Protein AF-A0A5D4IGH5-F1 (afdb_monomer_lite)

Sequence (115 aa):
LGPATPPHRRIPALLDAVLCFKLDNRHLALALEDTGDAGPYRAEHYERWHRVLRDMLDRIDGRTDSAFAAHALLAATRADLVEHLITRQGMSHEEIRAQLARYAVQVIGSGTPDV

Organism: NCBI:txid66428

pLDDT: mean 86.44, std 13.27, range [48.31, 97.81]

Radius of gyration: 14.43 Å; chains: 1; bounding box: 32×30×40 Å

Structure (mmCIF, N/CA/C/O backbone):
data_AF-A0A5D4IGH5-F1
#
_entry.id   AF-A0A5D4IGH5-F1
#
loop_
_atom_site.group_PDB
_atom_site.id
_atom_site.type_symbol
_atom_site.label_atom_id
_atom_site.label_alt_id
_atom_site.label_comp_id
_atom_site.label_asym_id
_atom_site.label_entity_id
_atom_site.label_seq_id
_atom_site.pdbx_PDB_ins_code
_atom_site.Cartn_x
_atom_site.Cartn_y
_atom_site.Cartn_z
_atom_site.occupancy
_atom_site.B_iso_or_equiv
_atom_site.auth_seq_id
_atom_site.auth_comp_id
_atom_site.auth_asym_id
_atom_site.auth_atom_id
_atom_site.pdbx_PDB_model_num
ATOM 1 N N . LEU A 1 1 ? 6.261 -16.498 -1.622 1.00 64.38 1 LEU A N 1
ATOM 2 C CA . LEU A 1 1 ? 6.987 -15.205 -1.725 1.00 64.38 1 LEU A CA 1
ATOM 3 C C . LEU A 1 1 ? 8.507 -15.414 -1.839 1.00 64.38 1 LEU A C 1
ATOM 5 O O . LEU A 1 1 ? 9.281 -14.701 -1.209 1.00 64.38 1 LEU A O 1
ATOM 9 N N . GLY A 1 2 ? 8.953 -16.408 -2.617 1.00 69.31 2 GLY A N 1
ATOM 10 C CA . GLY A 1 2 ? 10.375 -16.758 -2.692 1.00 69.31 2 GLY A CA 1
ATOM 11 C C . GLY A 1 2 ? 11.178 -15.784 -3.564 1.00 69.31 2 GLY A C 1
ATOM 12 O O . GLY A 1 2 ? 10.590 -15.043 -4.355 1.00 69.31 2 GLY A O 1
ATOM 13 N N . PRO A 1 3 ? 12.520 -15.801 -3.476 1.00 69.50 3 PRO A N 1
ATOM 14 C CA . PRO A 1 3 ? 13.385 -14.911 -4.250 1.00 69.50 3 PRO A CA 1
ATOM 15 C C . PRO A 1 3 ? 13.258 -15.071 -5.773 1.00 69.50 3 PRO A C 1
ATOM 17 O O . PRO A 1 3 ? 13.497 -14.108 -6.494 1.00 69.50 3 PRO A O 1
ATOM 20 N N . ALA A 1 4 ? 12.830 -16.247 -6.245 1.00 76.69 4 ALA A N 1
ATOM 21 C CA . ALA A 1 4 ? 12.619 -16.560 -7.660 1.00 76.69 4 ALA A CA 1
ATOM 22 C C . ALA A 1 4 ? 11.226 -16.168 -8.200 1.00 76.69 4 ALA A C 1
ATOM 24 O O . ALA A 1 4 ? 10.956 -16.333 -9.385 1.00 76.69 4 ALA A O 1
ATOM 25 N N . THR A 1 5 ? 10.309 -15.681 -7.353 1.00 82.94 5 THR A N 1
ATOM 26 C CA . THR A 1 5 ? 8.994 -15.225 -7.827 1.00 82.94 5 THR A CA 1
ATOM 27 C C . THR A 1 5 ? 9.155 -13.931 -8.635 1.00 82.94 5 THR A C 1
ATOM 29 O O . THR A 1 5 ? 9.784 -13.000 -8.124 1.00 82.94 5 THR A O 1
ATOM 32 N N . PRO A 1 6 ? 8.568 -13.826 -9.845 1.00 87.00 6 PRO A N 1
ATOM 33 C CA . PRO A 1 6 ? 8.663 -12.615 -10.653 1.00 87.00 6 PRO A CA 1
ATOM 34 C C . PRO A 1 6 ? 8.201 -11.357 -9.895 1.00 87.00 6 PRO A C 1
ATOM 36 O O . PRO A 1 6 ? 7.209 -11.444 -9.157 1.00 87.00 6 PRO A O 1
ATOM 39 N N . PRO A 1 7 ? 8.840 -10.185 -10.095 1.00 85.88 7 PRO A N 1
ATOM 40 C CA . PRO A 1 7 ? 8.494 -8.946 -9.389 1.00 85.88 7 PRO A CA 1
ATOM 41 C C . PRO A 1 7 ? 7.005 -8.594 -9.468 1.00 85.88 7 PRO A C 1
ATOM 43 O O . PRO A 1 7 ? 6.393 -8.274 -8.450 1.00 85.88 7 PRO A O 1
ATOM 46 N N . HIS A 1 8 ? 6.395 -8.788 -10.643 1.00 88.19 8 HIS A N 1
ATOM 47 C CA . HIS A 1 8 ? 4.978 -8.511 -10.894 1.00 88.19 8 HIS A CA 1
ATOM 48 C C . HIS A 1 8 ? 4.008 -9.342 -10.037 1.00 88.19 8 HIS A C 1
ATOM 50 O O . HIS A 1 8 ? 2.881 -8.919 -9.811 1.00 88.19 8 HIS A O 1
ATOM 56 N N . ARG A 1 9 ? 4.425 -10.514 -9.533 1.00 89.62 9 ARG A N 1
ATOM 57 C CA . ARG A 1 9 ? 3.638 -11.305 -8.564 1.00 89.62 9 ARG A CA 1
ATOM 58 C C . ARG A 1 9 ? 4.090 -11.068 -7.135 1.00 89.62 9 ARG A C 1
ATOM 60 O O . ARG A 1 9 ? 3.283 -11.116 -6.212 1.00 89.62 9 ARG A O 1
ATOM 67 N N . ARG A 1 10 ? 5.390 -10.848 -6.942 1.00 92.12 10 ARG A N 1
ATOM 68 C CA . ARG A 1 10 ? 5.988 -10.748 -5.614 1.00 92.12 10 ARG A CA 1
ATOM 69 C C . ARG A 1 10 ? 5.613 -9.451 -4.908 1.00 92.12 10 ARG A C 1
ATOM 71 O O . ARG A 1 10 ? 5.317 -9.506 -3.720 1.00 92.12 10 ARG A O 1
ATOM 78 N N . ILE A 1 11 ? 5.604 -8.325 -5.621 1.00 93.19 11 ILE A N 1
ATOM 79 C CA . ILE A 1 11 ? 5.288 -7.016 -5.039 1.00 93.19 11 ILE A CA 1
ATOM 80 C C . ILE A 1 11 ? 3.827 -6.969 -4.557 1.00 93.19 11 ILE A C 1
ATOM 82 O O . ILE A 1 11 ? 3.639 -6.712 -3.369 1.00 93.19 11 ILE A O 1
ATOM 86 N N . PRO A 1 12 ? 2.796 -7.298 -5.370 1.00 93.88 12 PRO A N 1
ATOM 87 C CA . PRO A 1 12 ? 1.413 -7.269 -4.889 1.00 93.88 12 PRO A CA 1
ATOM 88 C C . PRO A 1 12 ? 1.172 -8.237 -3.729 1.00 93.88 12 PRO A C 1
ATOM 90 O O . PRO A 1 12 ? 0.510 -7.883 -2.762 1.00 93.88 12 PRO A O 1
ATOM 93 N N . ALA A 1 13 ? 1.759 -9.435 -3.782 1.00 93.19 13 ALA A N 1
ATOM 94 C CA . ALA A 1 13 ? 1.597 -10.420 -2.719 1.00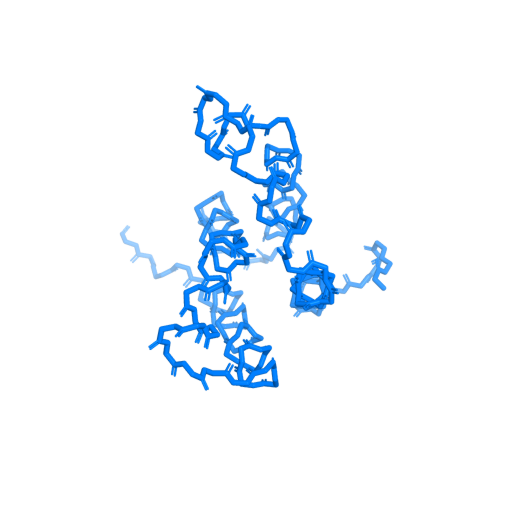 93.19 13 ALA A CA 1
ATOM 95 C C . ALA A 1 13 ? 2.310 -10.015 -1.413 1.00 93.19 13 ALA A C 1
ATOM 97 O O . ALA A 1 13 ? 1.837 -10.348 -0.329 1.00 93.19 13 ALA A O 1
ATOM 98 N N . LEU A 1 14 ? 3.429 -9.284 -1.491 1.00 93.62 14 LEU A N 1
ATOM 99 C CA . LEU A 1 14 ? 4.062 -8.701 -0.307 1.00 93.62 14 LEU A CA 1
ATOM 100 C C . LEU A 1 14 ? 3.183 -7.604 0.304 1.00 93.62 14 LEU A C 1
ATOM 102 O O . LEU A 1 14 ? 2.993 -7.587 1.517 1.00 93.62 14 LEU A O 1
ATOM 106 N N . LEU A 1 15 ? 2.656 -6.702 -0.526 1.00 95.69 15 LEU A N 1
ATOM 107 C CA . LEU A 1 15 ? 1.792 -5.611 -0.076 1.00 95.69 15 LEU A CA 1
ATOM 108 C C . LEU A 1 15 ? 0.500 -6.143 0.552 1.00 95.69 15 LEU A C 1
ATOM 110 O O . LEU A 1 15 ? 0.095 -5.644 1.597 1.00 95.69 15 LEU A O 1
ATOM 114 N N . ASP A 1 16 ? -0.093 -7.191 -0.025 1.00 95.94 16 ASP A N 1
ATOM 115 C CA . ASP A 1 16 ? -1.254 -7.872 0.555 1.00 95.94 16 ASP A CA 1
ATOM 116 C C . ASP A 1 16 ? -0.924 -8.482 1.923 1.00 95.94 16 ASP A C 1
ATOM 118 O O . ASP A 1 16 ? -1.690 -8.306 2.864 1.00 95.94 16 ASP A O 1
ATOM 122 N N . ALA A 1 17 ? 0.240 -9.121 2.080 1.00 94.81 17 ALA A N 1
ATOM 123 C CA . ALA A 1 17 ? 0.658 -9.680 3.366 1.00 94.81 17 ALA A CA 1
ATOM 124 C C . ALA A 1 17 ? 0.873 -8.594 4.437 1.00 94.81 17 ALA A C 1
ATOM 126 O O . ALA A 1 17 ? 0.437 -8.756 5.578 1.00 94.81 17 ALA A O 1
ATOM 127 N N . VAL A 1 18 ? 1.510 -7.474 4.071 1.00 93.19 18 VAL A N 1
ATOM 128 C CA . VAL A 1 18 ? 1.683 -6.314 4.963 1.00 93.19 18 VAL A CA 1
ATOM 129 C C . VAL A 1 18 ? 0.327 -5.728 5.349 1.00 93.19 18 VAL A C 1
ATOM 131 O O . VAL A 1 18 ? 0.096 -5.445 6.524 1.00 93.19 18 VAL A O 1
ATOM 134 N N . LEU A 1 19 ? -0.580 -5.568 4.384 1.00 95.50 19 LEU A N 1
ATOM 135 C CA . LEU A 1 19 ? -1.914 -5.044 4.640 1.00 95.50 19 LEU A CA 1
ATOM 136 C C . LEU A 1 19 ? -2.724 -5.987 5.537 1.00 95.50 19 LEU A C 1
ATOM 138 O O . LEU A 1 19 ? -3.294 -5.518 6.514 1.00 95.50 19 LEU A O 1
ATOM 142 N N . CYS A 1 20 ? -2.738 -7.296 5.266 1.00 95.88 20 CYS A N 1
ATOM 143 C CA . CYS A 1 20 ? -3.429 -8.280 6.107 1.00 95.88 20 CYS A CA 1
ATOM 144 C C . CYS A 1 20 ? -2.938 -8.208 7.554 1.00 95.88 20 CYS A C 1
ATOM 146 O O . CYS A 1 20 ? -3.748 -8.063 8.462 1.00 95.88 20 CYS A O 1
ATOM 148 N N . PHE A 1 21 ? -1.618 -8.182 7.767 1.00 93.12 21 PHE A N 1
ATOM 149 C CA . PHE A 1 21 ? -1.056 -8.029 9.109 1.00 93.12 21 PHE A CA 1
ATOM 150 C C . PHE A 1 21 ? -1.583 -6.775 9.824 1.00 93.12 21 PHE A C 1
ATOM 152 O O . PHE A 1 21 ? -1.928 -6.843 11.004 1.00 93.12 21 PHE A O 1
ATOM 159 N N . LYS A 1 22 ? -1.671 -5.640 9.119 1.00 93.25 22 LYS A N 1
ATOM 160 C CA . LYS A 1 22 ? -2.179 -4.377 9.676 1.00 93.25 22 LYS A CA 1
ATOM 161 C C . LYS A 1 22 ? -3.677 -4.417 9.947 1.00 93.25 22 LYS A C 1
ATOM 163 O O . LYS A 1 22 ? -4.102 -3.908 10.974 1.00 93.25 22 LYS A O 1
ATOM 168 N N . LEU A 1 23 ? -4.463 -5.030 9.067 1.00 93.56 23 LEU A N 1
ATOM 169 C CA . LEU A 1 23 ? -5.902 -5.215 9.263 1.00 93.56 23 LEU A CA 1
ATOM 170 C C . LEU A 1 23 ? -6.183 -6.108 10.480 1.00 93.56 23 LEU A C 1
ATOM 172 O O . LEU A 1 23 ? -7.037 -5.775 11.299 1.00 93.56 23 LEU A O 1
ATOM 176 N N . ASP A 1 24 ? -5.410 -7.182 10.643 1.00 94.44 24 ASP A N 1
ATOM 177 C CA . ASP A 1 24 ? -5.547 -8.130 11.753 1.00 94.44 24 ASP A CA 1
ATOM 178 C C . ASP A 1 24 ? -5.046 -7.550 13.089 1.00 94.44 24 ASP A C 1
ATOM 180 O O . ASP A 1 24 ? -5.516 -7.938 14.156 1.00 94.44 24 ASP A O 1
ATOM 184 N N . ASN A 1 25 ? -4.103 -6.598 13.050 1.00 92.50 25 ASN A N 1
ATOM 185 C CA . ASN A 1 25 ? -3.438 -6.028 14.231 1.00 92.50 25 ASN A CA 1
ATOM 186 C C . ASN A 1 25 ? -3.540 -4.496 14.285 1.00 92.50 25 ASN A C 1
ATOM 188 O O . ASN A 1 25 ? -2.598 -3.813 14.687 1.00 92.50 25 ASN A O 1
ATOM 192 N N . ARG A 1 26 ? -4.687 -3.942 13.887 1.00 89.94 26 ARG A N 1
ATOM 193 C CA . ARG A 1 26 ? -4.892 -2.510 13.602 1.00 89.94 26 ARG A CA 1
ATOM 194 C C . ARG A 1 26 ? -4.351 -1.542 14.654 1.00 89.94 26 ARG A C 1
ATOM 196 O O . ARG A 1 26 ? -3.573 -0.650 14.331 1.00 89.94 26 ARG A O 1
ATOM 203 N N . HIS A 1 27 ? -4.711 -1.737 15.921 1.00 88.62 27 HIS A N 1
ATOM 204 C CA . HIS A 1 27 ? -4.277 -0.851 17.007 1.00 88.62 27 HIS A CA 1
ATOM 205 C C . HIS A 1 27 ? -2.774 -0.963 17.299 1.00 88.62 27 HIS A C 1
ATOM 207 O O . HIS A 1 27 ? -2.127 0.045 17.572 1.00 88.62 27 HIS A O 1
ATOM 213 N N . LEU A 1 28 ? -2.208 -2.169 17.192 1.00 87.75 28 LEU A N 1
ATOM 214 C CA . LEU A 1 28 ? -0.770 -2.388 17.344 1.00 87.75 28 LEU A CA 1
ATOM 215 C C . LEU A 1 28 ? 0.003 -1.760 16.179 1.00 87.75 28 LEU A C 1
ATOM 217 O O . LEU A 1 28 ? 1.010 -1.098 16.402 1.00 87.75 28 LEU A O 1
ATOM 221 N N . ALA A 1 29 ? -0.479 -1.936 14.948 1.00 87.25 29 ALA A N 1
ATOM 222 C CA . ALA A 1 29 ? 0.128 -1.362 13.754 1.00 87.25 29 ALA A CA 1
ATOM 223 C C . ALA A 1 29 ? 0.138 0.173 13.799 1.00 87.25 29 ALA A C 1
ATOM 225 O O . ALA A 1 29 ? 1.167 0.777 13.509 1.00 87.25 29 ALA A O 1
ATOM 226 N N . LEU A 1 30 ? -0.970 0.793 14.221 1.00 87.06 30 LEU A N 1
ATOM 227 C CA . LEU A 1 30 ? -1.038 2.237 14.453 1.00 87.06 30 LEU A CA 1
ATOM 228 C C . LEU A 1 30 ? -0.018 2.681 15.498 1.00 87.06 30 LEU A C 1
ATOM 230 O O . LEU A 1 30 ? 0.787 3.557 15.216 1.00 87.06 30 LEU A O 1
ATOM 234 N N . ALA A 1 31 ? 0.008 2.041 16.670 1.00 86.44 31 ALA A N 1
ATOM 235 C CA . ALA A 1 31 ? 0.941 2.406 17.732 1.00 86.44 31 ALA A CA 1
ATOM 236 C C . ALA A 1 31 ? 2.414 2.267 17.300 1.00 86.44 31 ALA A C 1
ATOM 238 O O . ALA A 1 31 ? 3.233 3.123 17.625 1.00 86.44 31 ALA A O 1
ATOM 239 N N . LEU A 1 32 ? 2.761 1.221 16.542 1.00 81.12 32 LEU A N 1
ATOM 240 C CA . LEU A 1 32 ? 4.119 1.000 16.026 1.00 81.12 32 LEU A CA 1
ATOM 241 C C . LEU A 1 32 ? 4.550 2.044 14.986 1.00 81.12 32 LEU A C 1
ATOM 243 O O . LEU A 1 32 ? 5.736 2.354 14.890 1.00 81.12 32 LEU A O 1
ATOM 247 N N . GLU A 1 33 ? 3.613 2.561 14.191 1.00 81.31 33 GLU A N 1
ATOM 248 C CA . GLU A 1 33 ? 3.903 3.572 13.166 1.00 81.31 33 GLU A CA 1
ATOM 249 C C . GLU A 1 33 ? 3.803 5.013 13.690 1.00 81.31 33 GLU A C 1
ATOM 251 O O . GLU A 1 33 ? 4.442 5.902 13.128 1.00 81.31 33 GLU A O 1
ATOM 256 N N . ASP A 1 34 ? 3.048 5.239 14.769 1.00 73.50 34 ASP A N 1
ATOM 257 C CA . ASP A 1 34 ? 2.840 6.548 15.407 1.00 73.50 34 ASP A CA 1
ATOM 258 C C . ASP A 1 34 ? 3.896 6.863 16.487 1.00 73.50 34 ASP A C 1
ATOM 260 O O . ASP A 1 34 ? 4.144 8.017 16.816 1.00 73.50 34 ASP A O 1
ATOM 264 N N . THR A 1 35 ? 4.610 5.851 16.995 1.00 62.06 35 THR A N 1
ATOM 265 C CA . THR A 1 35 ? 5.688 6.008 18.001 1.00 62.06 35 THR A CA 1
ATOM 266 C C . THR A 1 35 ? 6.990 6.612 17.451 1.00 62.06 35 THR A C 1
ATOM 268 O O . THR A 1 35 ? 7.982 6.730 18.171 1.00 62.06 35 THR A O 1
ATOM 271 N N . GLY A 1 36 ? 7.015 7.024 16.182 1.00 56.41 36 GLY A N 1
ATOM 272 C CA . GLY A 1 36 ? 8.161 7.689 15.573 1.00 56.41 36 GLY A CA 1
ATOM 273 C C . GLY A 1 36 ? 8.198 9.187 15.871 1.00 56.41 36 GLY A C 1
ATOM 274 O O . GLY A 1 36 ? 7.637 9.970 15.108 1.00 56.41 36 GLY A O 1
ATOM 275 N N . ASP A 1 37 ? 8.984 9.598 16.871 1.00 48.31 37 ASP A N 1
ATOM 276 C CA . ASP A 1 37 ? 9.264 11.004 17.256 1.00 48.31 37 ASP A CA 1
ATOM 277 C C . ASP A 1 37 ? 9.880 11.861 16.112 1.00 48.31 37 ASP A C 1
ATOM 279 O O . ASP A 1 37 ? 10.104 13.064 16.212 1.00 48.31 37 ASP A O 1
ATOM 283 N N . ALA A 1 38 ? 10.158 11.226 14.970 1.00 54.81 38 ALA A N 1
ATOM 284 C CA . ALA A 1 38 ? 10.826 11.779 13.803 1.00 54.81 38 ALA A CA 1
ATOM 285 C C . ALA A 1 38 ? 9.954 11.751 12.523 1.00 54.81 38 ALA A C 1
ATOM 287 O O . ALA A 1 38 ? 10.396 12.216 11.467 1.00 54.81 38 ALA A O 1
ATOM 288 N N . GLY A 1 39 ? 8.715 11.258 12.592 1.00 56.50 39 GLY A N 1
ATOM 289 C CA . GLY A 1 39 ? 7.855 11.051 11.428 1.00 56.50 39 GLY A CA 1
ATOM 290 C C . GLY A 1 39 ? 8.180 9.757 10.665 1.00 56.50 39 GLY A C 1
ATOM 291 O O . GLY A 1 39 ? 9.270 9.190 10.791 1.00 56.50 39 GLY A O 1
ATOM 292 N N . PRO A 1 40 ? 7.246 9.269 9.838 1.00 59.47 40 PRO A N 1
ATOM 293 C CA . PRO A 1 40 ? 7.248 7.888 9.353 1.00 59.47 40 PRO A CA 1
ATOM 294 C C . PRO A 1 40 ? 8.407 7.517 8.430 1.00 59.47 40 PRO A C 1
ATOM 296 O O . PRO A 1 40 ? 8.727 6.345 8.272 1.00 59.47 40 PRO A O 1
ATOM 299 N N . TYR A 1 41 ? 9.056 8.517 7.840 1.00 57.06 41 TYR A N 1
ATOM 300 C CA . TYR A 1 41 ? 10.173 8.340 6.918 1.00 57.06 41 TYR A CA 1
ATOM 301 C C . TYR A 1 41 ? 11.517 8.112 7.617 1.00 57.06 41 TYR A C 1
ATOM 303 O O . TYR A 1 41 ? 12.472 7.720 6.957 1.00 57.06 41 TYR A O 1
ATOM 311 N N . ARG A 1 42 ? 11.599 8.367 8.931 1.00 56.94 42 ARG A N 1
ATOM 312 C CA . ARG A 1 42 ? 12.837 8.256 9.722 1.00 56.94 42 ARG A CA 1
ATOM 313 C C . ARG A 1 42 ? 12.912 6.991 10.573 1.00 56.94 42 ARG A C 1
ATOM 315 O O . ARG A 1 42 ? 13.894 6.790 11.279 1.00 56.94 42 ARG A O 1
ATOM 322 N N . ALA A 1 43 ? 11.896 6.135 10.522 1.00 64.38 43 ALA A N 1
ATOM 323 C CA . ALA A 1 43 ? 11.943 4.866 11.225 1.00 64.38 43 ALA A CA 1
ATOM 324 C C . ALA A 1 43 ? 12.806 3.855 10.450 1.00 64.38 43 ALA A C 1
ATOM 326 O O . ALA A 1 43 ? 12.596 3.649 9.255 1.00 64.38 43 ALA A O 1
ATOM 327 N N . GLU A 1 44 ? 13.736 3.168 11.123 1.00 61.75 44 GLU A N 1
ATOM 328 C CA . GLU A 1 44 ? 14.626 2.173 10.490 1.00 61.75 44 GLU A CA 1
ATOM 329 C C . GLU A 1 44 ? 13.856 1.077 9.732 1.00 61.75 44 GLU A C 1
ATOM 331 O O . GLU A 1 44 ? 14.321 0.539 8.720 1.00 61.75 44 GLU A O 1
ATOM 336 N N . HIS A 1 45 ? 12.645 0.754 10.200 1.00 76.19 45 HIS A N 1
ATOM 337 C CA . HIS A 1 45 ? 11.768 -0.189 9.520 1.00 76.19 45 HIS A CA 1
ATOM 338 C C . HIS A 1 45 ? 11.315 0.339 8.150 1.00 76.19 45 HIS A C 1
ATOM 340 O O . HIS A 1 45 ? 11.263 -0.433 7.194 1.00 76.19 45 HIS A O 1
ATOM 346 N N . TYR A 1 46 ? 11.041 1.640 8.025 1.00 82.25 46 TYR A N 1
ATOM 347 C CA . TYR A 1 46 ? 10.583 2.261 6.786 1.00 82.25 46 TYR A CA 1
ATOM 348 C C . TYR A 1 46 ? 11.673 2.242 5.713 1.00 82.25 46 TYR A C 1
ATOM 350 O O . TYR A 1 46 ? 11.424 1.784 4.598 1.00 82.25 46 TYR A O 1
ATOM 358 N N . GLU A 1 47 ? 12.901 2.649 6.049 1.00 85.12 47 GLU A N 1
ATOM 359 C CA . GLU A 1 47 ? 14.027 2.624 5.104 1.00 85.12 47 GLU A CA 1
ATOM 360 C C . GLU A 1 47 ? 14.340 1.205 4.614 1.00 85.12 47 GLU A C 1
ATOM 362 O O . GLU A 1 47 ? 14.619 0.987 3.431 1.00 85.12 47 GLU A O 1
ATOM 367 N N . ARG A 1 48 ? 14.261 0.212 5.512 1.00 87.69 48 ARG A N 1
ATOM 368 C CA . ARG A 1 48 ? 14.456 -1.196 5.148 1.00 87.69 48 ARG A CA 1
ATOM 369 C C . ARG A 1 48 ? 13.385 -1.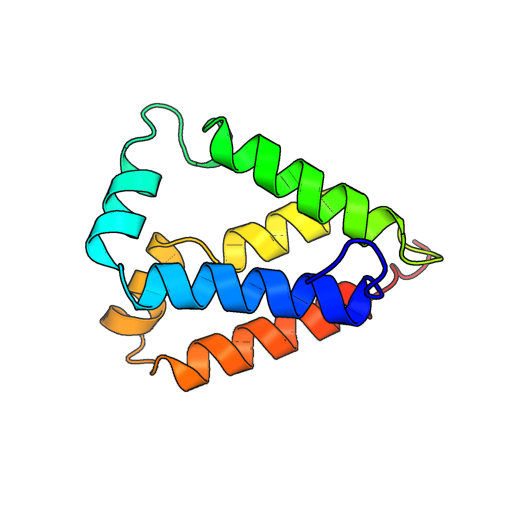667 4.166 1.00 87.69 48 ARG A C 1
ATOM 371 O O . ARG A 1 48 ? 13.725 -2.276 3.152 1.00 87.69 48 ARG A O 1
ATOM 378 N N . TRP A 1 49 ? 12.113 -1.395 4.452 1.00 91.19 49 TRP A N 1
ATOM 379 C CA . TRP A 1 49 ? 11.007 -1.770 3.571 1.00 91.19 49 TRP A CA 1
ATOM 380 C C . TRP A 1 49 ? 11.065 -1.049 2.224 1.00 91.19 49 TRP A C 1
ATOM 382 O O . TRP A 1 49 ? 10.802 -1.663 1.189 1.00 91.19 49 TRP A O 1
ATOM 392 N N . HIS A 1 50 ? 11.474 0.221 2.224 1.00 93.88 50 HIS A N 1
ATOM 393 C CA . HIS A 1 50 ? 11.666 1.002 1.005 1.00 93.88 50 HIS A CA 1
ATOM 394 C C . HIS A 1 50 ? 12.723 0.375 0.108 1.00 93.88 50 HIS A C 1
ATOM 396 O O . HIS A 1 50 ? 12.446 0.107 -1.060 1.00 93.88 50 HIS A O 1
ATOM 402 N N . ARG A 1 51 ? 13.890 0.044 0.671 1.00 93.00 51 ARG A N 1
ATOM 403 C CA . ARG A 1 51 ? 14.971 -0.622 -0.063 1.00 93.00 51 ARG A CA 1
ATOM 404 C C . ARG A 1 51 ? 14.508 -1.946 -0.667 1.00 93.00 51 ARG A C 1
ATOM 406 O O . ARG A 1 51 ? 14.736 -2.186 -1.843 1.00 93.00 51 ARG A O 1
ATOM 413 N N . VAL A 1 52 ? 13.790 -2.766 0.105 1.00 93.44 52 VAL A N 1
ATOM 414 C CA . VAL A 1 52 ? 13.252 -4.052 -0.372 1.00 93.44 52 VAL A CA 1
ATOM 415 C C . VAL A 1 52 ? 12.312 -3.869 -1.567 1.00 93.44 52 VAL A C 1
ATOM 417 O O . VAL A 1 52 ? 12.433 -4.602 -2.548 1.00 93.44 52 VAL A O 1
ATOM 420 N N . LEU A 1 53 ? 11.382 -2.911 -1.512 1.00 94.06 53 LEU A N 1
ATOM 421 C CA . LEU A 1 53 ? 10.460 -2.653 -2.622 1.00 94.06 53 LEU A CA 1
ATOM 422 C C . LEU A 1 53 ?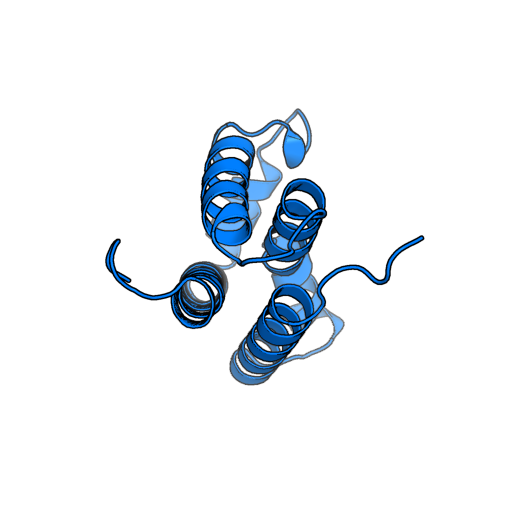 11.170 -2.064 -3.838 1.00 94.06 53 LEU A C 1
ATOM 424 O O . LEU A 1 53 ? 10.937 -2.535 -4.949 1.00 94.06 53 LEU A O 1
ATOM 428 N N . ARG A 1 54 ? 12.061 -1.092 -3.631 1.00 95.25 54 ARG A N 1
ATOM 429 C CA . ARG A 1 54 ? 12.864 -0.488 -4.696 1.00 95.25 54 ARG A CA 1
ATOM 430 C C . ARG A 1 54 ? 13.687 -1.545 -5.433 1.00 95.25 54 ARG A C 1
ATOM 432 O O . ARG A 1 54 ? 13.559 -1.661 -6.642 1.00 95.25 54 ARG A O 1
ATOM 439 N N . ASP A 1 55 ? 14.419 -2.390 -4.708 1.00 93.88 55 ASP A N 1
ATOM 440 C CA . ASP A 1 55 ? 15.273 -3.427 -5.301 1.00 93.88 55 ASP A CA 1
ATOM 441 C C . ASP A 1 55 ? 14.463 -4.512 -6.051 1.00 93.88 55 ASP A C 1
ATOM 443 O O . ASP A 1 55 ? 15.004 -5.247 -6.880 1.00 93.88 55 ASP A O 1
ATOM 447 N N . MET A 1 56 ? 13.164 -4.665 -5.754 1.00 93.31 56 MET A N 1
ATOM 448 C CA . MET A 1 56 ? 12.258 -5.511 -6.544 1.00 93.31 56 MET A CA 1
ATOM 449 C C . MET A 1 56 ? 11.725 -4.791 -7.783 1.00 93.31 56 MET A C 1
ATOM 451 O O . MET A 1 56 ? 11.595 -5.428 -8.827 1.00 93.31 56 MET A O 1
ATOM 455 N N . LEU A 1 57 ? 11.415 -3.500 -7.670 1.00 93.19 57 LEU A N 1
ATOM 456 C CA . LEU A 1 57 ? 10.967 -2.655 -8.776 1.00 93.19 57 LEU A CA 1
ATOM 457 C C . LEU A 1 57 ? 12.076 -2.456 -9.821 1.00 93.19 57 LEU A C 1
ATOM 459 O O . LEU A 1 57 ? 11.784 -2.518 -11.009 1.00 93.19 57 LEU A O 1
ATOM 463 N N . ASP A 1 58 ? 13.337 -2.353 -9.397 1.00 92.75 58 ASP A N 1
ATOM 464 C CA . ASP A 1 58 ? 14.516 -2.245 -10.275 1.00 92.75 58 ASP A CA 1
ATOM 465 C C . ASP A 1 58 ? 14.745 -3.486 -11.153 1.00 92.75 58 ASP A C 1
ATOM 467 O O . ASP A 1 58 ? 15.500 -3.443 -12.119 1.00 92.75 58 ASP A O 1
ATOM 471 N N . ARG A 1 59 ? 14.094 -4.614 -10.837 1.00 91.12 59 ARG A N 1
ATOM 472 C CA . ARG A 1 59 ? 14.131 -5.835 -11.661 1.00 91.12 59 ARG A CA 1
ATOM 473 C C . ARG A 1 59 ? 13.080 -5.841 -12.771 1.00 91.12 59 ARG A C 1
ATOM 475 O O . ARG A 1 59 ? 12.912 -6.865 -13.428 1.00 91.12 59 ARG A O 1
ATOM 482 N N . ILE A 1 60 ? 12.303 -4.770 -12.905 1.00 90.00 60 ILE A N 1
ATOM 483 C CA . ILE A 1 60 ? 11.323 -4.604 -13.974 1.00 90.00 60 ILE A CA 1
ATOM 484 C C . ILE A 1 60 ? 12.008 -3.846 -15.108 1.00 90.00 60 ILE A C 1
ATOM 486 O O . ILE A 1 60 ? 12.432 -2.705 -14.929 1.00 90.00 60 ILE A O 1
ATOM 490 N N . ASP A 1 61 ? 12.099 -4.485 -16.271 1.00 86.94 61 ASP A N 1
ATOM 491 C CA . ASP A 1 61 ? 12.724 -3.896 -17.453 1.00 86.94 61 ASP A CA 1
ATOM 492 C C . ASP A 1 61 ? 12.057 -2.565 -17.834 1.00 86.94 61 ASP A C 1
ATOM 494 O O . ASP A 1 61 ? 10.831 -2.446 -17.847 1.00 86.94 61 ASP A O 1
ATOM 498 N N . GLY A 1 62 ? 12.877 -1.557 -18.144 1.00 82.75 62 GLY A N 1
ATOM 499 C CA . GLY A 1 62 ? 12.4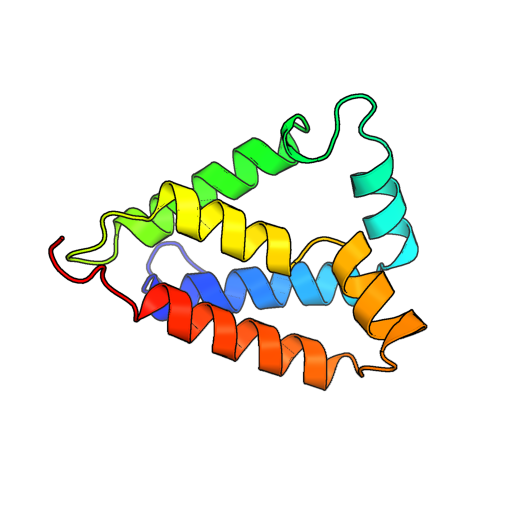13 -0.228 -18.557 1.00 82.75 62 GLY A CA 1
ATOM 500 C C . GLY A 1 62 ? 11.913 0.670 -17.421 1.00 82.75 62 GLY A C 1
ATOM 501 O O . GLY A 1 62 ? 11.425 1.766 -17.690 1.00 82.75 62 GLY A O 1
ATOM 502 N N . ARG A 1 63 ? 12.032 0.251 -16.154 1.00 86.69 63 ARG A N 1
ATOM 503 C CA . ARG A 1 63 ? 11.611 1.073 -15.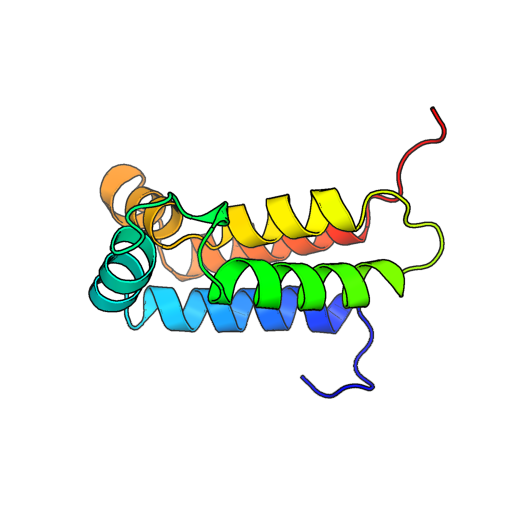016 1.00 86.69 63 ARG A CA 1
ATOM 504 C C . ARG A 1 63 ? 12.668 2.106 -14.613 1.00 86.69 63 ARG A C 1
ATOM 506 O O . ARG A 1 63 ? 13.830 1.763 -14.420 1.00 86.69 63 ARG A O 1
ATOM 513 N N . THR A 1 64 ? 12.252 3.360 -14.418 1.00 85.62 64 THR A N 1
ATOM 514 C CA . THR A 1 64 ? 13.138 4.470 -14.000 1.00 85.62 64 THR A CA 1
ATOM 515 C C . THR A 1 64 ? 12.685 5.188 -12.724 1.00 85.62 64 THR A C 1
ATOM 517 O O . THR A 1 64 ? 13.447 5.947 -12.132 1.00 85.62 64 THR A O 1
ATOM 520 N N . ASP A 1 65 ? 11.470 4.917 -12.247 1.00 90.88 65 ASP A N 1
ATOM 521 C CA . ASP A 1 65 ? 10.822 5.587 -11.113 1.00 90.88 65 ASP A CA 1
ATOM 522 C C . ASP A 1 65 ? 10.799 4.737 -9.822 1.00 90.88 65 ASP A C 1
ATOM 524 O O . ASP A 1 65 ? 10.104 5.084 -8.864 1.00 90.88 65 ASP A O 1
ATOM 528 N N . SER A 1 66 ? 11.551 3.627 -9.762 1.00 93.19 66 SER A N 1
ATOM 529 C CA . SER A 1 66 ? 11.486 2.616 -8.689 1.00 93.19 66 SER A CA 1
ATOM 530 C C . SER A 1 66 ? 11.539 3.192 -7.272 1.00 93.19 66 SER A C 1
ATOM 532 O O . SER A 1 66 ? 10.820 2.732 -6.386 1.00 93.19 66 SER A O 1
ATOM 534 N N . ALA A 1 67 ? 12.378 4.206 -7.037 1.00 92.88 67 ALA A N 1
ATOM 535 C CA . ALA A 1 67 ? 12.517 4.826 -5.721 1.00 92.88 67 ALA A CA 1
ATOM 536 C C . ALA A 1 67 ? 11.237 5.553 -5.278 1.00 92.88 67 ALA A C 1
ATOM 538 O O . ALA A 1 67 ? 10.822 5.422 -4.124 1.00 92.88 67 ALA A O 1
ATOM 539 N N . PHE A 1 68 ? 10.598 6.289 -6.190 1.00 93.75 68 PHE A N 1
ATOM 540 C CA . PHE A 1 68 ? 9.354 7.001 -5.906 1.00 93.75 68 PHE A CA 1
ATOM 541 C C . PHE A 1 68 ? 8.172 6.031 -5.822 1.00 93.75 68 PHE A C 1
ATOM 543 O O . PHE A 1 68 ? 7.394 6.085 -4.870 1.00 93.75 68 PHE A O 1
ATOM 550 N N . ALA A 1 69 ? 8.087 5.080 -6.755 1.00 94.38 69 ALA A N 1
ATOM 551 C CA . ALA A 1 69 ? 7.078 4.028 -6.739 1.00 94.38 69 ALA A CA 1
ATOM 552 C C . ALA A 1 69 ? 7.109 3.219 -5.430 1.00 94.38 69 ALA A C 1
ATOM 554 O O . ALA A 1 69 ? 6.058 2.938 -4.856 1.00 94.38 69 ALA A O 1
ATOM 555 N N . ALA A 1 70 ? 8.295 2.915 -4.892 1.00 95.06 70 ALA A N 1
ATOM 556 C CA . ALA A 1 70 ? 8.427 2.256 -3.594 1.00 95.06 70 ALA A CA 1
ATOM 557 C C . ALA A 1 70 ? 7.820 3.084 -2.446 1.00 95.06 70 ALA A C 1
ATOM 559 O O . ALA A 1 70 ? 7.108 2.527 -1.610 1.00 95.06 70 ALA A O 1
ATOM 560 N N . HIS A 1 71 ? 8.043 4.404 -2.410 1.00 94.12 71 HIS A N 1
ATOM 561 C CA . HIS A 1 71 ? 7.396 5.279 -1.424 1.00 94.12 71 HIS A CA 1
ATOM 562 C C . HIS A 1 71 ? 5.877 5.282 -1.579 1.00 94.12 71 HIS A C 1
ATOM 564 O O . HIS A 1 71 ? 5.162 5.134 -0.591 1.00 94.12 71 HIS A O 1
ATOM 570 N N . ALA A 1 72 ? 5.385 5.404 -2.811 1.00 95.00 72 ALA A N 1
ATOM 571 C CA . ALA A 1 72 ? 3.958 5.462 -3.093 1.00 95.00 72 ALA A CA 1
ATOM 572 C C . ALA A 1 72 ? 3.239 4.157 -2.698 1.00 95.00 72 ALA A C 1
ATOM 574 O O . ALA A 1 72 ? 2.145 4.195 -2.135 1.00 95.00 72 ALA A O 1
ATOM 575 N N . LEU A 1 73 ? 3.867 3.001 -2.935 1.00 95.81 73 LEU A N 1
ATOM 576 C CA . LEU A 1 73 ? 3.349 1.699 -2.508 1.00 95.81 73 LEU A CA 1
ATOM 577 C C . LEU A 1 73 ? 3.379 1.541 -0.982 1.00 95.81 73 LEU A C 1
ATOM 579 O O . LEU A 1 73 ? 2.411 1.044 -0.412 1.00 95.81 73 LEU A O 1
ATOM 583 N N . LEU A 1 74 ? 4.441 1.989 -0.302 1.00 93.75 74 LEU A N 1
ATOM 584 C CA . LEU A 1 74 ? 4.496 1.949 1.164 1.00 93.75 74 LEU A CA 1
ATOM 585 C C . LEU A 1 74 ? 3.456 2.860 1.805 1.00 93.75 74 LEU A C 1
ATOM 587 O O . LEU A 1 74 ? 2.764 2.429 2.729 1.00 93.75 74 LEU A O 1
ATOM 591 N N . ALA A 1 75 ? 3.312 4.081 1.291 1.00 93.00 75 ALA A N 1
ATOM 592 C CA . ALA A 1 75 ? 2.317 5.042 1.745 1.00 93.00 75 ALA A CA 1
ATOM 593 C C . ALA A 1 75 ? 0.899 4.452 1.680 1.00 93.00 75 ALA A C 1
ATOM 595 O O . ALA A 1 75 ? 0.149 4.563 2.647 1.00 93.00 75 ALA A O 1
ATOM 596 N N . ALA A 1 76 ? 0.577 3.732 0.599 1.00 95.12 76 ALA A N 1
ATOM 597 C CA . ALA A 1 76 ? -0.713 3.065 0.412 1.00 95.12 76 ALA A CA 1
ATOM 598 C C . ALA A 1 76 ? -1.000 1.939 1.426 1.00 95.12 76 ALA A C 1
ATOM 600 O O . ALA A 1 76 ? -2.137 1.489 1.535 1.00 95.12 76 ALA A O 1
ATOM 601 N N . THR A 1 77 ? 0.009 1.484 2.175 1.00 94.38 77 THR A N 1
ATOM 602 C CA . THR A 1 77 ? -0.159 0.470 3.226 1.00 94.38 77 THR A CA 1
ATOM 603 C C . THR A 1 77 ? -0.097 1.032 4.639 1.00 94.38 77 THR A C 1
ATOM 605 O O . THR A 1 77 ? -0.245 0.250 5.572 1.00 94.38 77 THR A O 1
ATOM 608 N N . ARG A 1 78 ? 0.175 2.329 4.850 1.00 91.94 78 ARG A N 1
ATOM 609 C CA . ARG A 1 78 ? 0.360 2.888 6.202 1.00 91.94 78 ARG A CA 1
ATOM 610 C C . ARG A 1 78 ? -0.849 2.638 7.104 1.00 91.94 78 ARG A C 1
ATOM 612 O O . ARG A 1 78 ? -1.991 2.692 6.653 1.00 91.94 78 ARG A O 1
ATOM 619 N N . ALA A 1 79 ? -0.582 2.367 8.377 1.00 92.19 79 ALA A N 1
ATOM 620 C CA . ALA A 1 79 ? -1.605 2.032 9.356 1.00 92.19 79 ALA A CA 1
ATOM 621 C C . ALA A 1 79 ? -2.603 3.181 9.567 1.00 92.19 79 ALA A C 1
ATOM 623 O O . ALA A 1 79 ? -3.792 2.918 9.709 1.00 92.19 79 ALA A O 1
ATOM 624 N N . ASP A 1 80 ? -2.152 4.437 9.517 1.00 91.62 80 ASP A N 1
ATOM 625 C CA . ASP A 1 80 ? -3.015 5.622 9.628 1.00 91.62 80 ASP A CA 1
ATOM 626 C C . ASP A 1 80 ? -3.989 5.761 8.448 1.00 91.62 80 ASP A C 1
ATOM 628 O O . ASP A 1 80 ? -5.175 6.021 8.651 1.00 91.62 80 ASP A O 1
ATOM 632 N N . LEU A 1 81 ? -3.520 5.529 7.219 1.00 93.31 81 LEU A N 1
ATOM 633 C CA . LEU A 1 81 ? -4.371 5.499 6.035 1.00 93.31 81 LEU A CA 1
ATOM 634 C C . LEU A 1 81 ? -5.375 4.349 6.130 1.00 93.31 81 LEU A C 1
ATOM 636 O O . LEU A 1 81 ? -6.565 4.566 5.926 1.00 93.31 81 LEU A O 1
ATOM 640 N N . VAL A 1 82 ? -4.918 3.141 6.468 1.00 94.31 82 VAL A N 1
ATOM 641 C CA . VAL A 1 82 ? -5.797 1.971 6.618 1.00 94.31 82 VAL A CA 1
ATOM 642 C C . VAL A 1 82 ? -6.867 2.226 7.686 1.00 94.31 82 VAL A C 1
ATOM 644 O O . VAL A 1 82 ? -8.046 1.973 7.441 1.00 94.31 82 VAL A O 1
ATOM 647 N N . GLU A 1 83 ? -6.493 2.803 8.829 1.00 94.00 83 GLU A N 1
ATOM 648 C CA . GLU A 1 83 ? -7.435 3.199 9.880 1.00 94.00 83 GLU A CA 1
ATOM 649 C C . GLU A 1 83 ? -8.444 4.232 9.381 1.00 94.00 83 GLU A C 1
ATOM 651 O O . GLU A 1 83 ? -9.638 4.117 9.659 1.00 94.00 83 GLU A O 1
ATOM 656 N N . HIS A 1 84 ? -7.995 5.224 8.611 1.00 94.00 84 HIS A N 1
ATOM 657 C CA . HIS A 1 84 ? -8.875 6.219 8.011 1.00 94.00 84 HIS A CA 1
ATOM 658 C C . HIS A 1 84 ? -9.882 5.587 7.035 1.00 94.00 84 HIS A C 1
ATOM 660 O O . HIS A 1 84 ? -11.072 5.900 7.104 1.00 94.00 84 HIS A O 1
ATOM 666 N N . LEU A 1 85 ? -9.446 4.675 6.160 1.00 96.25 85 LEU A N 1
ATOM 667 C CA . LEU A 1 85 ? -10.327 3.994 5.202 1.00 96.25 85 LEU A CA 1
ATOM 668 C C . LEU A 1 85 ? -11.410 3.167 5.910 1.00 96.25 85 LEU A C 1
ATOM 670 O O . LEU A 1 85 ? -12.573 3.197 5.511 1.00 96.25 85 LEU A O 1
ATOM 674 N N . ILE A 1 86 ? -11.061 2.492 7.006 1.00 95.69 86 ILE A N 1
ATOM 675 C CA . ILE A 1 86 ? -12.021 1.705 7.790 1.00 95.69 86 ILE A CA 1
ATOM 676 C C . ILE A 1 86 ? -12.968 2.624 8.567 1.00 95.69 86 ILE A C 1
ATOM 678 O O . ILE A 1 86 ? -14.186 2.495 8.480 1.00 95.69 86 ILE A O 1
ATOM 682 N N . THR A 1 87 ? -12.424 3.556 9.350 1.00 94.88 87 THR A N 1
ATOM 683 C CA . THR A 1 87 ? -13.216 4.304 10.341 1.00 94.88 87 THR A CA 1
ATOM 684 C C . THR A 1 87 ? -13.952 5.504 9.770 1.00 94.88 87 THR A C 1
ATOM 686 O O . THR A 1 87 ? -15.032 5.839 10.253 1.00 94.88 87 THR A O 1
ATOM 689 N N . ARG A 1 88 ? -13.376 6.178 8.770 1.00 94.75 88 ARG A N 1
ATOM 690 C CA . ARG A 1 88 ? -13.955 7.388 8.170 1.00 94.75 88 ARG A CA 1
ATOM 691 C C . ARG A 1 88 ? -14.649 7.103 6.851 1.00 94.75 88 ARG A C 1
ATOM 693 O O . ARG A 1 88 ? -15.647 7.756 6.571 1.00 94.75 88 ARG A O 1
ATOM 700 N N . GLN A 1 89 ? -14.139 6.160 6.061 1.00 94.88 89 GLN A N 1
ATOM 701 C CA . GLN A 1 89 ? -14.728 5.820 4.760 1.00 94.88 89 GLN A CA 1
ATOM 702 C C . GLN A 1 89 ? -15.592 4.552 4.797 1.00 94.88 89 GLN A C 1
ATOM 704 O O . GLN A 1 89 ? -16.277 4.268 3.821 1.00 94.88 89 GLN A O 1
ATOM 709 N N . GLY A 1 90 ? -15.609 3.817 5.917 1.00 96.62 90 GLY A N 1
ATOM 710 C CA . GLY A 1 90 ? -16.466 2.643 6.098 1.00 96.62 90 GLY A CA 1
ATOM 711 C C . GLY A 1 90 ? -16.099 1.462 5.200 1.00 96.62 90 GLY A C 1
ATOM 712 O O . GLY A 1 90 ? -16.938 0.592 4.980 1.00 96.62 90 GLY A O 1
ATOM 713 N N . MET A 1 91 ? -14.878 1.433 4.662 1.00 97.81 91 MET A N 1
ATOM 714 C CA . MET A 1 91 ? -14.447 0.378 3.752 1.00 97.81 91 MET A CA 1
ATOM 715 C C . MET A 1 91 ? -14.208 -0.936 4.493 1.00 97.81 91 MET A C 1
ATOM 717 O O . MET A 1 91 ? -13.592 -0.977 5.561 1.00 97.81 91 MET A O 1
ATOM 721 N N . SER A 1 92 ? -14.640 -2.031 3.879 1.00 97.19 92 SER A N 1
ATOM 722 C CA . SER A 1 92 ? -14.337 -3.383 4.331 1.00 97.19 92 SER A CA 1
ATOM 723 C C . SER A 1 92 ? -12.885 -3.772 4.037 1.00 97.19 92 SER A C 1
ATOM 725 O O . SER A 1 92 ? -12.219 -3.236 3.148 1.00 97.19 92 SER A O 1
ATOM 727 N N . HIS A 1 93 ? -12.394 -4.778 4.762 1.00 96.25 93 HIS A N 1
ATOM 728 C CA . HIS A 1 93 ? -11.049 -5.324 4.564 1.00 96.25 93 HIS A CA 1
ATOM 729 C C . HIS A 1 93 ? -10.834 -5.827 3.127 1.00 96.25 93 HIS A C 1
ATOM 731 O O . HIS A 1 93 ? -9.768 -5.620 2.550 1.00 96.25 93 HIS A O 1
ATOM 737 N N . GLU A 1 94 ? -11.846 -6.466 2.534 1.00 97.12 94 GLU A N 1
ATOM 738 C CA . GLU A 1 94 ? -11.779 -6.983 1.165 1.00 97.12 94 GLU A CA 1
ATOM 739 C C . GLU A 1 94 ? -11.677 -5.855 0.132 1.00 97.12 94 GLU A C 1
ATOM 741 O O . GLU A 1 94 ? -10.850 -5.928 -0.779 1.00 97.12 94 GLU A O 1
ATOM 746 N N . GLU A 1 95 ? -12.434 -4.770 0.310 1.00 97.69 95 GLU A N 1
ATOM 747 C CA . GLU A 1 95 ? -12.374 -3.608 -0.580 1.00 97.69 95 GLU A CA 1
ATOM 748 C C . GLU A 1 95 ? -10.999 -2.935 -0.552 1.00 97.69 95 GLU A C 1
ATOM 750 O O . GLU A 1 95 ? -10.452 -2.616 -1.612 1.00 97.69 95 GLU A O 1
ATOM 755 N N . ILE A 1 96 ? -10.412 -2.756 0.636 1.00 97.62 96 ILE A N 1
ATOM 756 C CA . ILE A 1 96 ? -9.074 -2.164 0.789 1.00 97.62 96 ILE A CA 1
ATOM 757 C C . ILE A 1 96 ? -8.025 -3.054 0.108 1.00 97.62 96 ILE A C 1
ATOM 759 O O . ILE A 1 96 ? -7.199 -2.560 -0.663 1.00 97.62 96 ILE A O 1
ATOM 763 N N . ARG A 1 97 ? -8.084 -4.376 0.324 1.00 97.62 97 ARG A N 1
ATOM 764 C CA . ARG A 1 97 ? -7.169 -5.339 -0.313 1.00 97.62 97 ARG A CA 1
ATOM 765 C C . ARG A 1 97 ? -7.289 -5.322 -1.835 1.00 97.62 97 ARG A C 1
ATOM 767 O O . ARG A 1 97 ? -6.275 -5.242 -2.531 1.00 97.62 97 ARG A O 1
ATOM 774 N N . ALA A 1 98 ? -8.511 -5.333 -2.366 1.00 97.06 98 ALA A N 1
ATOM 775 C CA . ALA A 1 98 ? -8.755 -5.283 -3.804 1.00 97.06 98 ALA A CA 1
ATOM 776 C C . ALA A 1 98 ? -8.276 -3.961 -4.432 1.00 97.06 98 ALA A C 1
ATOM 778 O O . ALA A 1 98 ? -7.734 -3.962 -5.541 1.00 97.06 98 ALA A O 1
ATOM 779 N N . GLN A 1 99 ? -8.455 -2.830 -3.741 1.00 97.31 99 GLN A N 1
ATOM 780 C CA . GLN A 1 99 ? -7.953 -1.529 -4.190 1.00 97.31 99 GLN A CA 1
ATOM 781 C C . GLN A 1 99 ? -6.424 -1.475 -4.199 1.00 97.31 99 GLN A C 1
ATOM 783 O O . GLN A 1 99 ? -5.846 -1.084 -5.214 1.00 97.31 99 GLN A O 1
ATOM 788 N N . LEU A 1 100 ? -5.769 -1.935 -3.129 1.00 97.44 100 LEU A N 1
ATOM 789 C CA . LEU A 1 100 ? -4.310 -1.984 -3.046 1.00 97.44 100 LEU A CA 1
ATOM 790 C C . LEU A 1 100 ? -3.709 -2.886 -4.130 1.00 97.44 100 LEU A C 1
ATOM 792 O O . LEU A 1 100 ? -2.735 -2.502 -4.775 1.00 97.44 100 LEU A O 1
ATOM 796 N N . ALA A 1 101 ? -4.304 -4.056 -4.377 1.00 95.62 101 ALA A N 1
ATOM 797 C CA . ALA A 1 101 ? -3.847 -4.967 -5.422 1.00 95.62 101 ALA A CA 1
ATOM 798 C C . ALA A 1 101 ? -3.914 -4.318 -6.815 1.00 95.62 101 ALA A C 1
ATOM 800 O O . ALA A 1 101 ? -2.948 -4.386 -7.577 1.00 95.62 101 ALA A O 1
ATOM 801 N N . ARG A 1 102 ? -5.024 -3.638 -7.138 1.00 95.94 102 ARG A N 1
ATOM 802 C CA . ARG A 1 102 ? -5.176 -2.909 -8.409 1.00 95.94 102 ARG A CA 1
ATOM 803 C C . ARG A 1 102 ? -4.176 -1.767 -8.537 1.00 95.94 102 ARG A C 1
ATOM 805 O O . ARG A 1 102 ? -3.532 -1.650 -9.576 1.00 95.94 102 ARG A O 1
ATOM 812 N N . TYR A 1 103 ? -4.020 -0.970 -7.483 1.00 95.75 103 TYR A N 1
ATOM 813 C CA . TYR A 1 103 ? -3.049 0.119 -7.446 1.00 95.75 103 TYR A CA 1
ATOM 814 C C . TYR A 1 103 ? -1.619 -0.394 -7.657 1.00 95.75 103 TYR A C 1
ATOM 816 O O . TYR A 1 103 ? -0.890 0.135 -8.491 1.00 95.75 103 TYR A O 1
ATOM 824 N N . ALA A 1 104 ? -1.237 -1.483 -6.984 1.00 94.81 104 ALA A N 1
ATOM 825 C CA . ALA A 1 104 ? 0.076 -2.095 -7.151 1.00 94.81 104 ALA A CA 1
ATOM 826 C C . ALA A 1 104 ? 0.312 -2.566 -8.591 1.00 94.81 104 ALA A C 1
ATOM 828 O O . ALA A 1 104 ? 1.365 -2.284 -9.153 1.00 94.81 104 ALA A O 1
ATOM 829 N N . VAL A 1 105 ? -0.665 -3.234 -9.214 1.00 93.06 105 VAL A N 1
ATOM 830 C CA . VAL A 1 105 ? -0.565 -3.660 -10.621 1.00 93.06 105 VAL A CA 1
ATOM 831 C C . VAL A 1 105 ? -0.405 -2.462 -11.558 1.00 93.06 105 VAL A C 1
ATOM 833 O O . VAL A 1 105 ? 0.428 -2.517 -12.458 1.00 93.06 105 VAL A O 1
ATOM 836 N N . GLN A 1 106 ? -1.149 -1.376 -11.332 1.00 92.06 106 GLN A N 1
ATOM 837 C CA . GLN A 1 106 ? -1.021 -0.148 -12.120 1.00 92.06 106 GLN A CA 1
ATOM 838 C C . GLN A 1 106 ? 0.367 0.470 -11.968 1.00 92.06 106 GLN A C 1
ATOM 840 O O . GLN A 1 106 ? 1.034 0.701 -12.966 1.00 92.06 106 GLN A O 1
ATOM 845 N N . VAL A 1 107 ? 0.847 0.664 -10.739 1.00 91.19 107 VAL A N 1
ATOM 846 C CA . VAL A 1 107 ? 2.191 1.205 -10.489 1.00 91.19 107 VAL A CA 1
ATOM 847 C C . VAL A 1 107 ? 3.261 0.322 -11.129 1.00 91.19 107 VAL A C 1
ATOM 849 O O . VAL A 1 107 ? 4.188 0.841 -11.739 1.00 91.19 107 VAL A O 1
ATOM 852 N N . ILE A 1 108 ? 3.134 -1.005 -11.037 1.00 90.06 108 ILE A N 1
ATOM 853 C CA . ILE A 1 108 ? 4.072 -1.970 -11.634 1.00 90.06 108 ILE A CA 1
ATOM 854 C C . ILE A 1 108 ? 4.057 -1.901 -13.168 1.00 90.06 108 ILE A C 1
ATOM 856 O O . ILE A 1 108 ? 5.123 -1.982 -13.772 1.00 90.06 108 ILE A O 1
ATOM 860 N N . GLY A 1 109 ? 2.875 -1.767 -13.777 1.00 85.31 109 GLY A N 1
ATOM 861 C CA . GLY A 1 109 ? 2.682 -1.749 -15.229 1.00 85.31 109 GLY A CA 1
ATOM 862 C C . GLY A 1 109 ? 2.938 -0.397 -15.899 1.00 85.31 109 GLY A C 1
ATOM 863 O O . GLY A 1 109 ? 3.220 -0.362 -17.093 1.00 85.31 109 GLY A O 1
ATOM 864 N N . SER A 1 110 ? 2.871 0.704 -15.151 1.00 70.81 110 SER A N 1
ATOM 865 C CA . SER A 1 110 ? 3.253 2.034 -15.623 1.00 70.81 110 SER A CA 1
ATOM 866 C C . SER A 1 110 ? 4.780 2.139 -15.686 1.00 70.81 110 SER A C 1
ATOM 868 O O . SER A 1 110 ? 5.419 2.554 -14.722 1.00 70.81 110 SER A O 1
ATOM 870 N N . GLY A 1 111 ? 5.377 1.732 -16.807 1.00 62.34 111 GLY A N 1
ATOM 871 C CA . GLY A 1 111 ? 6.683 2.254 -17.210 1.00 62.34 111 GLY A CA 1
ATOM 872 C C . GLY A 1 111 ? 6.532 3.737 -17.551 1.00 62.34 111 GLY A C 1
ATOM 873 O O . GLY A 1 111 ? 5.513 4.137 -18.118 1.00 62.34 111 GLY A O 1
ATOM 874 N N . THR A 1 112 ? 7.488 4.565 -17.145 1.00 57.28 112 THR A N 1
ATOM 875 C CA . THR A 1 112 ? 7.447 6.013 -17.377 1.00 57.28 112 THR A CA 1
ATOM 876 C C . THR A 1 112 ? 7.312 6.296 -18.881 1.00 57.28 112 THR A C 1
ATOM 878 O O . THR A 1 112 ? 8.044 5.684 -19.660 1.00 57.28 112 THR A O 1
ATOM 881 N N . PRO A 1 113 ? 6.413 7.193 -19.330 1.00 52.19 113 PRO A N 1
ATOM 882 C CA . PRO A 1 113 ? 6.531 7.758 -20.671 1.00 52.19 113 PRO A CA 1
ATOM 883 C C . PRO A 1 113 ? 7.850 8.538 -20.758 1.00 52.19 113 PRO A C 1
ATOM 885 O O . PRO A 1 113 ? 8.198 9.231 -19.801 1.00 52.19 113 PRO A O 1
ATOM 888 N N . ASP A 1 114 ? 8.581 8.408 -21.869 1.00 49.84 114 ASP A N 1
ATOM 889 C CA . ASP A 1 114 ? 9.752 9.247 -22.162 1.00 49.84 114 ASP A CA 1
ATOM 890 C C . ASP A 1 114 ? 9.340 10.727 -22.042 1.00 49.84 114 ASP A C 1
ATOM 892 O O . ASP A 1 114 ? 8.444 11.176 -22.763 1.00 49.84 114 ASP A O 1
ATOM 896 N N . VAL A 1 115 ? 9.942 11.458 -21.096 1.00 48.69 115 VAL A N 1
ATOM 897 C CA . VAL A 1 115 ? 9.775 12.916 -20.925 1.00 48.69 115 VAL A CA 1
ATOM 898 C C . VAL A 1 115 ? 10.968 13.630 -21.535 1.00 48.69 115 VAL A C 1
ATOM 900 O O . VAL A 1 115 ? 12.107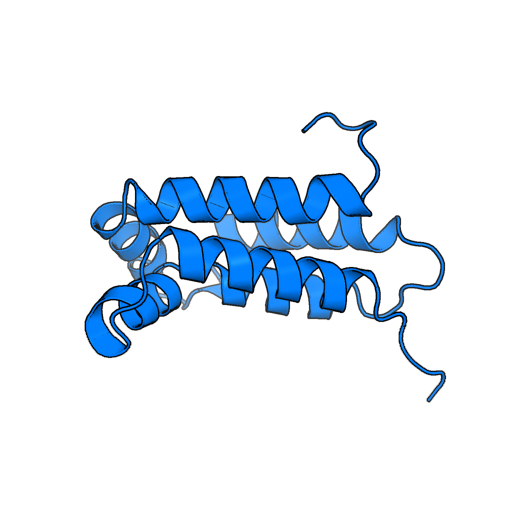 13.251 -21.179 1.00 48.69 115 VAL A O 1
#

Foldseek 3Di:
DDPPPQLLVVLLVVLLVLLVVCVVVLVVLCCVQVVPPPHNCPDPVNVVQLVVQLVSLVPQPLADCSNVLSVVLVVLRRSVVVCCCCPVVVDDSVRSSVVSSVVSNVSSPDRDDDD

Secondary structure (DSSP, 8-state):
--TTS-HHHHHHHHHHHHHHHHHHTHHHHHHHHH--TT-GGGSHHHHHHHHHHHHHHTTSTT---HHHHHHHHHHTT-HHHHHHHHHTT---HHHHHHHHHHHHHHHHH-PPPP-